Protein AF-A0A7Y5Q3X5-F1 (afdb_monomer)

Structure (mmCIF, N/CA/C/O backbone):
data_AF-A0A7Y5Q3X5-F1
#
_entry.id   AF-A0A7Y5Q3X5-F1
#
loop_
_atom_site.group_PDB
_atom_site.id
_atom_site.type_symbol
_atom_site.label_atom_id
_atom_site.label_alt_id
_atom_site.label_comp_id
_atom_site.label_asym_id
_atom_site.label_entity_id
_atom_site.label_seq_id
_atom_site.pdbx_PDB_ins_code
_atom_site.Cartn_x
_atom_site.Cartn_y
_atom_site.Cartn_z
_atom_site.occupancy
_atom_site.B_iso_or_equiv
_atom_site.auth_seq_id
_atom_site.auth_comp_id
_atom_site.auth_asym_id
_atom_site.auth_atom_id
_atom_site.pdbx_PDB_model_num
ATOM 1 N N . SER A 1 1 ? 19.847 -3.850 -11.087 1.00 83.38 1 SER A N 1
ATOM 2 C CA . SER A 1 1 ? 19.404 -2.470 -10.800 1.00 83.38 1 SER A CA 1
ATOM 3 C C . SER A 1 1 ? 17.952 -2.314 -11.233 1.00 83.38 1 SER A C 1
ATOM 5 O O . SER A 1 1 ? 17.634 -2.810 -12.314 1.00 83.38 1 SER A O 1
ATOM 7 N N . PRO A 1 2 ? 17.092 -1.643 -10.444 1.00 83.12 2 PRO A N 1
ATOM 8 C CA . PRO A 1 2 ? 15.697 -1.362 -10.805 1.00 83.12 2 PRO A CA 1
ATOM 9 C C . PRO A 1 2 ? 15.549 -0.674 -12.169 1.00 83.12 2 PRO A C 1
ATOM 11 O O . PRO A 1 2 ? 14.676 -1.038 -12.951 1.00 83.12 2 PRO A O 1
ATOM 14 N N . LEU A 1 3 ? 16.467 0.239 -12.509 1.00 91.75 3 LEU A N 1
ATOM 15 C CA . LEU A 1 3 ? 16.466 0.938 -13.800 1.00 91.75 3 LEU A CA 1
ATOM 16 C C . LEU A 1 3 ? 16.716 -0.011 -14.983 1.00 91.75 3 LEU A C 1
ATOM 18 O O . LEU A 1 3 ? 16.053 0.100 -16.009 1.00 91.75 3 LEU A O 1
ATOM 22 N N . HIS A 1 4 ? 17.623 -0.985 -14.838 1.00 95.00 4 HIS A N 1
ATOM 23 C CA . HIS A 1 4 ? 17.870 -1.981 -15.891 1.00 95.00 4 HIS A CA 1
ATOM 24 C C . HIS A 1 4 ? 16.648 -2.871 -16.137 1.00 95.00 4 HIS A C 1
ATOM 26 O O . HIS A 1 4 ? 16.345 -3.179 -17.288 1.00 95.00 4 HIS A O 1
ATOM 32 N N . HIS A 1 5 ? 15.942 -3.264 -15.071 1.00 93.38 5 HIS A N 1
ATOM 33 C CA . HIS A 1 5 ? 14.706 -4.033 -15.194 1.00 93.38 5 HIS A CA 1
ATOM 34 C 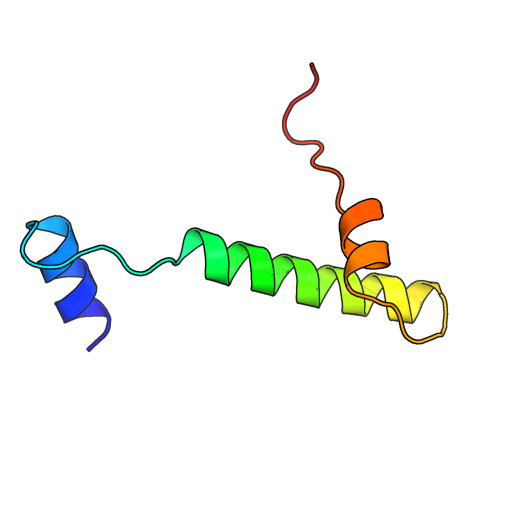C . HIS A 1 5 ? 13.614 -3.209 -15.880 1.00 93.38 5 HIS A C 1
ATOM 36 O O . HIS A 1 5 ? 12.979 -3.692 -16.811 1.00 93.38 5 HIS A O 1
ATOM 42 N N . TRP A 1 6 ? 13.431 -1.952 -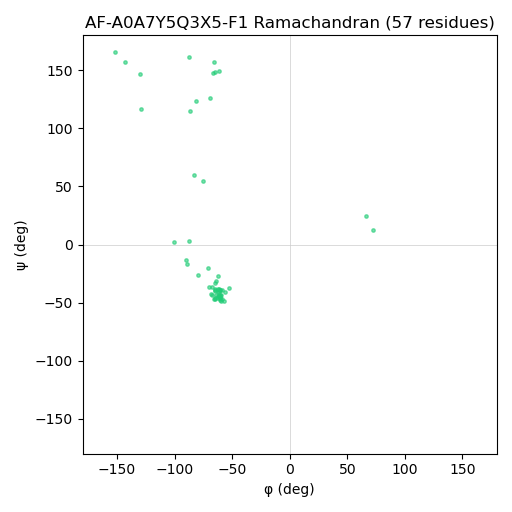15.464 1.00 94.12 6 TRP A N 1
ATOM 43 C CA . TRP A 1 6 ? 12.454 -1.051 -16.070 1.00 94.12 6 TRP A CA 1
ATOM 44 C C . TRP A 1 6 ? 12.700 -0.876 -17.576 1.00 94.12 6 TRP A C 1
ATOM 46 O O . TRP A 1 6 ? 11.796 -1.117 -18.368 1.00 94.12 6 TRP A O 1
ATOM 56 N N . ILE A 1 7 ? 13.941 -0.592 -17.994 1.00 96.56 7 ILE A N 1
ATOM 57 C CA . ILE A 1 7 ? 14.300 -0.486 -19.422 1.00 96.56 7 ILE A CA 1
ATOM 58 C C . ILE A 1 7 ? 14.024 -1.800 -20.172 1.00 96.56 7 ILE A C 1
ATOM 60 O O . ILE A 1 7 ? 13.499 -1.778 -21.284 1.00 96.56 7 ILE A O 1
ATOM 64 N N . ALA A 1 8 ? 14.372 -2.952 -19.590 1.00 96.62 8 ALA A N 1
ATOM 65 C CA . ALA A 1 8 ? 14.131 -4.252 -20.214 1.00 96.62 8 ALA A CA 1
ATOM 66 C C . ALA A 1 8 ? 12.637 -4.566 -20.376 1.00 96.62 8 ALA A C 1
ATOM 68 O O . ALA A 1 8 ? 12.244 -5.107 -21.411 1.00 96.62 8 ALA A O 1
ATOM 69 N N 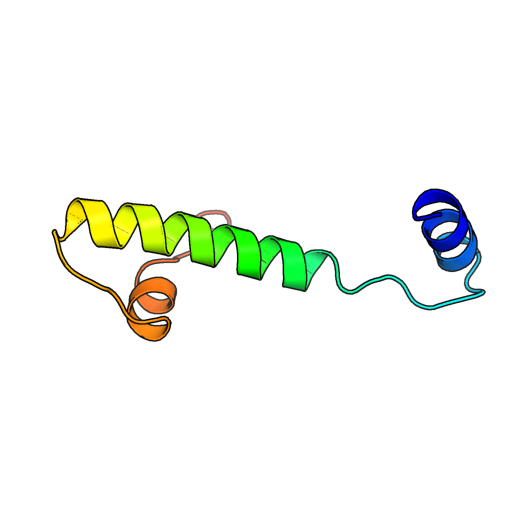. ALA A 1 9 ? 11.819 -4.189 -19.393 1.00 96.19 9 ALA A N 1
ATOM 70 C CA . ALA A 1 9 ? 10.377 -4.379 -19.434 1.00 96.19 9 ALA A CA 1
ATOM 71 C C . ALA A 1 9 ? 9.712 -3.497 -20.499 1.00 96.19 9 ALA A C 1
ATOM 73 O O . ALA A 1 9 ? 8.915 -3.992 -21.291 1.00 96.19 9 ALA A O 1
ATOM 74 N N . GLN A 1 10 ? 10.120 -2.226 -20.610 1.00 95.75 10 GLN A N 1
ATOM 75 C CA . GLN A 1 10 ? 9.626 -1.320 -21.658 1.00 95.75 10 GLN A CA 1
ATOM 76 C C . GLN A 1 10 ? 9.973 -1.802 -23.077 1.00 95.75 10 GLN A C 1
ATOM 78 O O . GLN A 1 10 ? 9.262 -1.493 -24.027 1.00 95.75 10 GLN A O 1
ATOM 83 N N . GLN A 1 11 ? 11.055 -2.570 -23.229 1.00 97.81 11 GLN A N 1
ATOM 84 C CA . GLN A 1 11 ? 11.451 -3.194 -24.496 1.00 97.81 11 GLN A CA 1
ATOM 85 C C . GLN A 1 11 ? 10.802 -4.572 -24.732 1.00 97.81 11 GLN A C 1
ATOM 87 O O . GLN A 1 11 ? 11.142 -5.237 -25.707 1.00 97.81 11 GLN A O 1
ATOM 92 N N . GLY A 1 12 ? 9.920 -5.034 -23.839 1.00 96.94 12 GLY A N 1
ATOM 93 C CA . GLY A 1 12 ? 9.241 -6.330 -23.946 1.00 96.94 12 GLY A CA 1
ATOM 94 C C . GLY A 1 12 ? 10.130 -7.549 -23.674 1.00 96.94 12 GLY A C 1
ATOM 95 O O . GLY A 1 12 ? 9.731 -8.671 -23.968 1.00 96.94 12 GLY A O 1
ATOM 96 N N . ARG A 1 13 ? 11.339 -7.358 -23.123 1.00 97.81 13 ARG A N 1
ATOM 97 C CA . ARG A 1 13 ? 12.293 -8.453 -22.852 1.00 97.81 13 ARG A CA 1
ATOM 98 C C . ARG A 1 13 ? 11.965 -9.232 -21.580 1.00 97.81 13 ARG A C 1
ATOM 100 O O . ARG A 1 13 ? 12.359 -10.386 -21.452 1.00 97.81 13 ARG A O 1
ATOM 107 N N . VAL A 1 14 ? 11.293 -8.585 -20.634 1.00 96.75 14 VAL A N 1
ATOM 108 C CA . VAL A 1 14 ? 10.845 -9.147 -19.351 1.00 96.75 14 VAL A CA 1
ATOM 109 C C . VAL A 1 14 ? 9.476 -8.551 -18.999 1.00 96.75 14 VAL A C 1
ATOM 111 O O . VAL A 1 14 ? 9.154 -7.470 -19.496 1.00 96.75 14 VAL A O 1
ATOM 114 N N . PRO A 1 15 ? 8.652 -9.208 -18.167 1.00 95.88 15 PRO A N 1
ATOM 115 C CA . PRO A 1 15 ? 7.401 -8.616 -17.696 1.00 95.88 15 PRO A CA 1
ATOM 116 C C . PRO A 1 15 ? 7.646 -7.391 -16.801 1.00 95.88 15 PRO A C 1
ATOM 118 O O . PRO A 1 15 ? 8.702 -7.248 -16.182 1.00 95.88 15 PRO A O 1
ATOM 121 N N . LEU A 1 16 ? 6.648 -6.508 -16.704 1.00 94.06 16 LEU A N 1
ATOM 122 C CA . LEU A 1 16 ? 6.641 -5.442 -15.701 1.00 94.06 16 LEU A CA 1
ATOM 123 C C . LEU A 1 16 ? 6.508 -6.039 -14.296 1.00 94.06 16 LEU A C 1
ATOM 125 O O . LEU A 1 16 ? 5.838 -7.051 -14.096 1.00 94.06 16 LEU A O 1
ATOM 129 N N . LEU A 1 17 ? 7.129 -5.382 -13.314 1.00 92.88 17 LEU A N 1
ATOM 130 C CA . LEU A 1 17 ? 6.867 -5.696 -11.911 1.00 92.88 17 LEU A CA 1
ATOM 131 C C . LEU A 1 17 ? 5.407 -5.348 -11.576 1.00 92.88 17 LEU A C 1
ATOM 133 O O . LEU A 1 17 ? 4.889 -4.375 -12.135 1.00 92.88 17 LEU A O 1
ATOM 137 N N . PRO A 1 18 ? 4.760 -6.071 -10.646 1.00 95.12 18 PRO A N 1
ATOM 138 C CA . PRO A 1 18 ? 3.381 -5.816 -10.222 1.00 95.12 18 PRO A CA 1
ATOM 139 C C . PRO A 1 18 ? 3.294 -4.577 -9.311 1.00 95.12 18 PRO A C 1
ATOM 141 O O . PRO A 1 18 ? 2.806 -4.620 -8.186 1.00 95.12 18 PRO A O 1
ATOM 144 N N . THR A 1 19 ? 3.803 -3.439 -9.780 1.00 93.25 19 THR A N 1
ATOM 145 C CA . THR A 1 19 ? 3.939 -2.217 -8.982 1.00 93.25 19 THR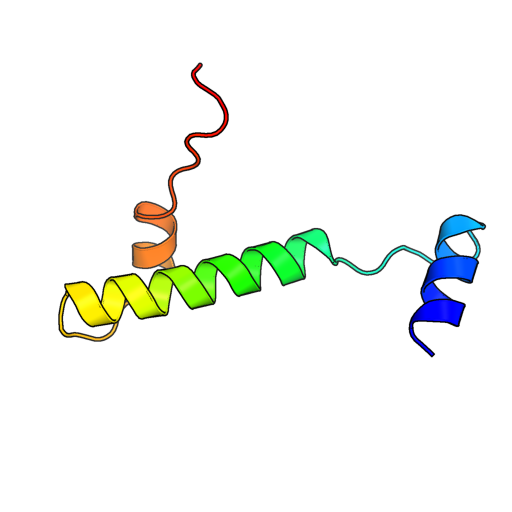 A CA 1
ATOM 146 C C . THR A 1 19 ? 2.595 -1.645 -8.558 1.00 93.25 19 THR A C 1
ATOM 148 O O . THR A 1 19 ? 2.508 -1.103 -7.464 1.00 93.25 19 THR A O 1
ATOM 151 N N . ALA A 1 20 ? 1.552 -1.794 -9.380 1.00 93.12 20 ALA A N 1
ATOM 152 C CA . ALA A 1 20 ? 0.198 -1.366 -9.036 1.00 93.12 20 ALA A CA 1
ATOM 153 C C . ALA A 1 20 ? -0.344 -2.118 -7.809 1.00 93.12 20 ALA A C 1
ATOM 155 O O . ALA A 1 20 ? -0.872 -1.494 -6.895 1.00 93.12 20 ALA A O 1
ATOM 156 N N . GLU A 1 21 ? -0.150 -3.438 -7.755 1.00 95.62 21 GLU A N 1
ATOM 157 C CA . GLU A 1 21 ? -0.560 -4.268 -6.618 1.00 95.62 21 GLU A CA 1
ATOM 158 C C . GLU A 1 21 ? 0.238 -3.914 -5.359 1.00 95.62 21 GLU A C 1
ATOM 160 O O . GLU A 1 21 ? -0.346 -3.678 -4.304 1.00 95.62 21 GLU A O 1
ATOM 165 N N . CYS A 1 22 ? 1.566 -3.791 -5.469 1.00 96.12 22 CYS A N 1
ATOM 166 C CA . CYS A 1 22 ? 2.4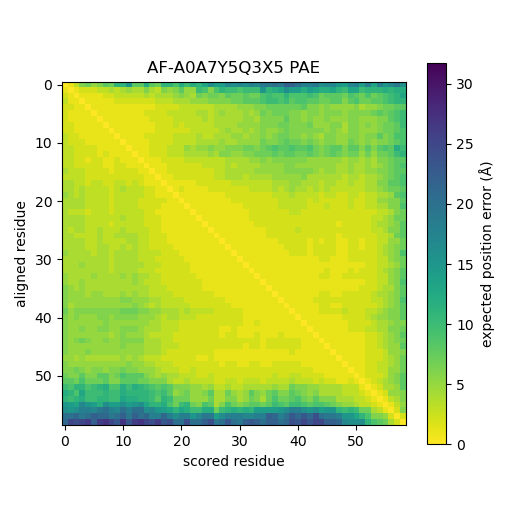07 -3.395 -4.338 1.00 96.12 22 CYS A CA 1
ATOM 167 C C . CYS A 1 22 ? 2.059 -1.995 -3.813 1.00 96.12 22 CYS A C 1
ATOM 169 O O . CYS A 1 22 ? 2.040 -1.774 -2.601 1.00 96.12 22 CYS A O 1
ATOM 171 N N . ALA A 1 23 ? 1.789 -1.046 -4.713 1.00 94.88 23 ALA A N 1
ATOM 172 C CA . ALA A 1 23 ? 1.387 0.305 -4.345 1.00 94.88 23 ALA A CA 1
ATOM 173 C C . ALA A 1 23 ? 0.034 0.291 -3.627 1.00 94.88 23 ALA A C 1
ATOM 175 O O . ALA A 1 23 ? -0.077 0.864 -2.548 1.00 94.88 23 ALA A O 1
ATOM 176 N N . LEU A 1 24 ? -0.954 -0.432 -4.161 1.00 94.50 24 LEU A N 1
ATOM 177 C CA . LEU A 1 24 ? -2.264 -0.573 -3.529 1.00 94.50 24 LEU A CA 1
ATOM 178 C C . LEU A 1 24 ? -2.165 -1.229 -2.145 1.00 94.50 24 LEU A C 1
ATOM 180 O O . LEU A 1 24 ? -2.722 -0.711 -1.183 1.00 94.50 24 LEU A O 1
ATOM 184 N N . ALA A 1 25 ? -1.407 -2.319 -2.009 1.00 96.31 25 ALA A N 1
ATOM 185 C CA . ALA A 1 25 ? -1.183 -2.967 -0.717 1.00 96.31 25 ALA A CA 1
ATOM 186 C C . ALA A 1 25 ? -0.532 -2.011 0.297 1.00 96.31 25 ALA A C 1
ATOM 188 O O . ALA A 1 25 ? -0.907 -1.992 1.467 1.00 96.31 25 ALA A O 1
ATOM 189 N N . THR A 1 26 ? 0.407 -1.177 -0.160 1.00 97.06 26 THR A N 1
ATOM 190 C CA . THR A 1 26 ? 1.046 -0.150 0.674 1.00 97.06 26 THR A CA 1
ATOM 191 C C . THR A 1 26 ? 0.034 0.898 1.140 1.00 97.06 26 THR A C 1
ATOM 193 O O . THR A 1 26 ? 0.028 1.251 2.318 1.00 97.06 26 THR A O 1
ATOM 196 N N . MET A 1 27 ? -0.852 1.356 0.249 1.00 95.31 27 MET A N 1
ATOM 197 C CA . MET A 1 27 ? -1.922 2.302 0.588 1.00 95.31 27 MET A CA 1
ATOM 198 C C . MET A 1 27 ? -2.873 1.716 1.638 1.00 95.31 27 MET A C 1
ATOM 200 O O . MET A 1 27 ? -3.148 2.377 2.635 1.00 95.31 27 MET A O 1
ATOM 204 N N . LEU A 1 28 ? -3.283 0.452 1.485 1.00 96.94 28 LEU A N 1
ATOM 205 C CA . LEU A 1 28 ? -4.135 -0.240 2.460 1.00 96.94 28 LEU A CA 1
ATOM 206 C C . LEU A 1 28 ? -3.461 -0.379 3.835 1.00 96.94 28 LEU A C 1
ATOM 208 O O . LEU A 1 28 ? -4.112 -0.203 4.861 1.00 96.94 28 LEU A O 1
ATOM 212 N N . ILE A 1 29 ? -2.151 -0.644 3.885 1.00 97.31 29 ILE A N 1
ATOM 213 C CA . ILE A 1 29 ? -1.403 -0.661 5.155 1.00 97.31 29 ILE A CA 1
ATOM 214 C C . ILE A 1 29 ? -1.443 0.721 5.818 1.00 97.31 29 ILE A C 1
ATOM 216 O O . ILE A 1 29 ? -1.706 0.818 7.016 1.00 97.31 29 ILE A O 1
ATOM 220 N N . SER A 1 30 ? -1.209 1.793 5.053 1.00 97.25 30 SER A N 1
ATOM 221 C CA . SER A 1 30 ? -1.299 3.161 5.574 1.00 97.25 30 SER A CA 1
ATOM 222 C C . SER A 1 30 ? -2.702 3.492 6.091 1.00 97.25 30 SER A C 1
ATOM 224 O O . SER A 1 30 ? -2.830 4.039 7.183 1.00 97.25 30 SER A O 1
ATOM 226 N N . GLU A 1 31 ? -3.757 3.122 5.364 1.00 96.75 31 GLU A N 1
ATOM 227 C CA . GLU A 1 31 ? -5.142 3.308 5.812 1.00 96.75 31 GLU A CA 1
ATOM 228 C C . GLU A 1 31 ? -5.454 2.527 7.092 1.00 96.75 31 GLU A C 1
ATOM 230 O O . GLU A 1 31 ? -6.072 3.077 8.003 1.00 96.75 31 GLU A O 1
ATOM 235 N N . GLY A 1 32 ? -4.962 1.291 7.213 1.00 97.88 32 GLY A N 1
ATOM 236 C CA . GLY A 1 32 ? -5.103 0.492 8.429 1.00 97.88 32 GLY A CA 1
ATOM 237 C C . GLY A 1 32 ? -4.454 1.133 9.656 1.00 97.88 32 GLY A C 1
ATOM 238 O O . GLY A 1 32 ? -5.051 1.118 10.731 1.00 97.88 32 GLY A O 1
ATOM 239 N N . ILE A 1 33 ? -3.284 1.763 9.498 1.00 98.12 33 ILE A N 1
ATOM 240 C CA . ILE A 1 33 ? -2.628 2.522 10.577 1.00 98.12 33 ILE A CA 1
ATOM 241 C C . ILE A 1 33 ? -3.532 3.672 11.043 1.00 98.12 33 ILE A C 1
ATOM 243 O O . ILE A 1 33 ? -3.770 3.819 12.241 1.00 98.12 33 ILE A O 1
ATOM 247 N N . TYR A 1 34 ? -4.087 4.453 10.112 1.00 97.19 34 TYR A N 1
ATOM 248 C CA . TYR A 1 34 ? -4.978 5.566 10.455 1.00 97.19 34 TYR A CA 1
ATOM 249 C C . TYR A 1 34 ? -6.314 5.110 11.051 1.00 97.19 34 TYR A C 1
ATOM 251 O O . TYR A 1 34 ? -6.854 5.774 11.938 1.00 97.19 34 TYR A O 1
ATOM 259 N N . LEU A 1 35 ? -6.866 3.994 10.574 1.00 98.06 35 LEU A N 1
ATOM 260 C CA . LEU A 1 35 ? -8.098 3.425 11.112 1.00 98.06 35 LEU A CA 1
ATOM 261 C C . LEU A 1 35 ? -7.884 2.897 12.535 1.00 98.06 35 LEU A C 1
ATOM 263 O O . LEU A 1 35 ? -8.705 3.160 13.412 1.00 98.06 35 LEU A O 1
ATOM 267 N N . SER A 1 36 ? -6.772 2.199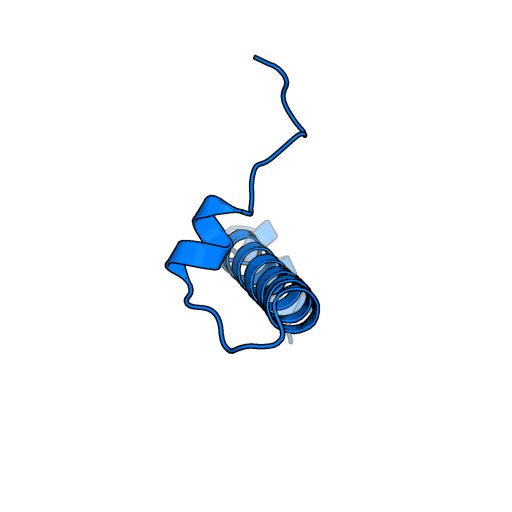 12.772 1.00 98.50 36 SER A N 1
ATOM 268 C CA . SER A 1 36 ? -6.403 1.685 14.092 1.00 98.50 36 SER A CA 1
A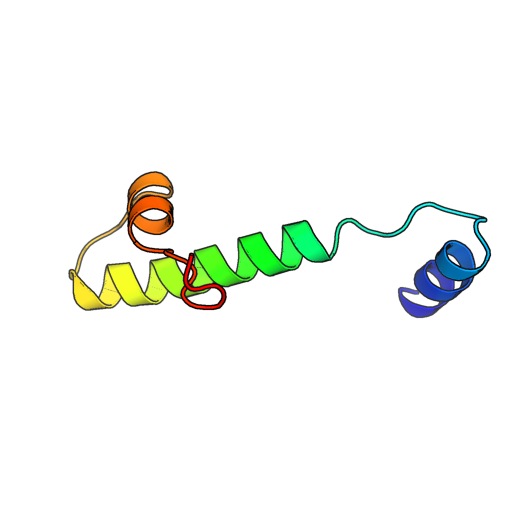TOM 269 C C . SER A 1 36 ? -6.229 2.812 15.108 1.00 98.50 36 SER A C 1
ATOM 271 O O . SER A 1 36 ? -6.811 2.740 16.190 1.00 98.50 36 SER A O 1
ATOM 273 N N . ASP A 1 37 ? -5.517 3.883 14.737 1.00 98.56 37 ASP A N 1
ATOM 274 C CA . ASP A 1 37 ? -5.346 5.077 15.576 1.00 98.56 37 ASP A CA 1
ATOM 275 C C . ASP A 1 37 ? -6.699 5.712 15.931 1.00 98.56 37 ASP A C 1
ATOM 277 O O . ASP A 1 37 ? -7.005 5.947 17.099 1.00 98.56 37 ASP A O 1
ATOM 281 N N . ARG A 1 38 ? -7.575 5.881 14.931 1.00 97.88 38 ARG A N 1
ATOM 282 C CA . ARG A 1 38 ? -8.920 6.441 15.123 1.00 97.88 38 ARG A CA 1
ATOM 283 C C . ARG A 1 38 ? -9.791 5.604 16.063 1.00 97.88 38 ARG A C 1
ATOM 285 O O . ARG A 1 38 ? -10.591 6.168 16.806 1.00 97.88 38 ARG A O 1
ATOM 292 N N . LEU A 1 39 ? -9.693 4.277 15.989 1.00 98.00 39 LEU A N 1
ATOM 293 C CA . LEU A 1 39 ? -10.515 3.353 16.777 1.00 98.00 39 LEU A CA 1
ATOM 294 C C . LEU A 1 39 ? -9.892 2.989 18.133 1.00 98.00 39 LEU A C 1
ATOM 296 O O . LEU A 1 39 ? -10.584 2.417 18.975 1.00 98.00 39 LEU A O 1
ATOM 300 N N . GLY A 1 40 ? -8.609 3.290 18.351 1.00 98.44 40 GLY A N 1
ATOM 301 C CA . GLY A 1 40 ? -7.886 2.952 19.578 1.00 98.44 40 GLY A CA 1
ATOM 302 C C . GLY A 1 40 ? -7.699 1.445 19.796 1.00 98.44 40 GLY A C 1
ATOM 303 O O . GLY A 1 40 ? -7.582 1.003 20.938 1.00 98.44 40 GLY A O 1
ATOM 304 N N . ARG A 1 41 ? -7.714 0.643 18.724 1.00 98.38 41 ARG A N 1
ATOM 305 C CA . ARG A 1 41 ? -7.545 -0.820 18.769 1.00 98.38 41 ARG A CA 1
ATOM 306 C C . ARG A 1 41 ? -6.938 -1.361 17.481 1.00 98.38 41 ARG A C 1
ATOM 308 O O . ARG A 1 41 ? -6.934 -0.684 16.455 1.00 98.38 41 ARG A O 1
ATOM 315 N N . GLU A 1 42 ? -6.479 -2.606 17.520 1.00 98.06 42 GLU A N 1
ATOM 316 C CA . GLU A 1 42 ? -6.086 -3.341 16.316 1.00 98.06 42 GLU A CA 1
ATOM 317 C C . GLU A 1 42 ? -7.271 -3.508 15.349 1.00 98.06 42 GLU A C 1
ATOM 319 O O . GLU A 1 42 ? -8.435 -3.588 15.763 1.00 98.06 42 GLU A O 1
ATOM 324 N N . VAL A 1 43 ? -6.954 -3.555 14.054 1.00 98.38 43 VAL A N 1
ATOM 325 C CA . VAL A 1 43 ? -7.914 -3.714 12.956 1.00 98.38 43 VAL A CA 1
ATOM 326 C C . VAL A 1 43 ? -7.466 -4.832 12.026 1.00 98.38 43 VAL A C 1
ATOM 328 O O . VAL A 1 43 ? -6.274 -5.069 11.823 1.00 98.38 43 VAL A O 1
ATOM 331 N N . THR A 1 44 ? -8.435 -5.529 11.455 1.00 98.06 44 THR A N 1
ATOM 332 C CA . THR A 1 44 ? -8.225 -6.595 10.480 1.00 98.06 44 THR A CA 1
ATOM 333 C C . THR A 1 44 ? -8.140 -6.037 9.062 1.00 98.06 44 THR A C 1
ATOM 335 O O . THR A 1 44 ? -8.613 -4.941 8.770 1.00 98.06 44 THR A O 1
ATOM 338 N N . ARG A 1 45 ? -7.572 -6.821 8.138 1.00 96.19 45 ARG A N 1
ATOM 339 C CA . ARG A 1 45 ? -7.534 -6.466 6.710 1.00 96.19 45 ARG A CA 1
ATOM 340 C C . ARG A 1 45 ? -8.934 -6.216 6.143 1.00 96.19 45 ARG A C 1
ATOM 342 O O . ARG A 1 45 ? -9.104 -5.303 5.344 1.00 96.19 45 ARG A O 1
ATOM 349 N N . ASP A 1 46 ? -9.907 -7.035 6.528 1.00 97.38 46 ASP A N 1
ATOM 350 C CA . ASP A 1 46 ? -11.257 -6.956 5.973 1.00 97.38 46 ASP A CA 1
ATOM 351 C C . ASP A 1 46 ? -11.980 -5.683 6.451 1.00 97.38 46 ASP A C 1
ATOM 353 O O . ASP A 1 46 ? -12.623 -5.027 5.638 1.00 97.38 46 ASP A O 1
ATOM 357 N N . GLU A 1 47 ? -11.765 -5.254 7.705 1.00 97.62 47 GLU A N 1
ATOM 358 C CA . GLU A 1 47 ? -12.224 -3.938 8.187 1.00 97.62 47 GLU A CA 1
ATOM 359 C C . GLU A 1 47 ? -11.602 -2.792 7.379 1.00 97.62 47 GLU A C 1
ATOM 361 O O . GLU A 1 47 ? -12.302 -1.865 6.982 1.00 97.62 47 GLU A O 1
ATOM 366 N N . VAL A 1 48 ? -10.296 -2.850 7.092 1.00 97.75 48 VAL A N 1
ATOM 367 C CA . VAL A 1 48 ? -9.644 -1.825 6.261 1.00 97.75 48 VAL A CA 1
ATOM 368 C C . VAL A 1 48 ? -10.290 -1.769 4.876 1.00 97.75 48 VAL A C 1
ATOM 370 O O . VAL A 1 48 ? -10.687 -0.694 4.445 1.00 97.75 48 VAL A O 1
ATOM 373 N N . LEU A 1 49 ? -10.479 -2.916 4.217 1.00 95.81 49 LEU A N 1
ATOM 374 C CA . LEU A 1 49 ? -11.091 -2.984 2.885 1.00 95.81 49 LEU A CA 1
ATOM 375 C C . LEU A 1 49 ? -12.522 -2.432 2.847 1.00 95.81 49 LEU A C 1
ATOM 377 O O . LEU A 1 49 ? -12.881 -1.762 1.881 1.00 95.81 49 LEU A O 1
ATOM 381 N N . GLU A 1 50 ? -13.329 -2.690 3.877 1.00 95.31 50 GLU A N 1
ATOM 382 C CA . GLU A 1 50 ? -14.691 -2.151 3.987 1.00 95.31 50 GLU A CA 1
ATOM 383 C C . GLU A 1 50 ? -14.697 -0.617 4.108 1.00 95.31 50 GLU A C 1
ATOM 385 O O . GLU A 1 50 ? -15.599 0.052 3.600 1.00 95.31 50 GLU A O 1
ATOM 390 N N . HIS A 1 51 ? -13.660 -0.048 4.728 1.00 93.38 51 HIS A N 1
ATOM 391 C CA . HIS A 1 51 ? -13.501 1.395 4.897 1.00 93.38 51 HIS A CA 1
ATOM 392 C C . HIS A 1 51 ? -12.756 2.095 3.739 1.00 93.38 51 HIS A C 1
ATOM 394 O O . HIS A 1 51 ? -12.894 3.313 3.592 1.00 93.38 51 HIS A O 1
ATOM 400 N N . SER A 1 52 ? -12.029 1.362 2.888 1.00 91.81 52 SER A N 1
ATOM 401 C CA . SER A 1 52 ? -11.259 1.874 1.738 1.00 91.81 52 SER A CA 1
ATOM 402 C C . SER A 1 52 ? -12.113 2.080 0.471 1.00 91.81 52 SER A C 1
ATOM 404 O O . SER A 1 52 ? -11.867 1.484 -0.581 1.00 91.81 52 SER A O 1
ATOM 406 N N . ALA A 1 53 ? -13.141 2.931 0.542 1.00 86.75 53 ALA A N 1
ATOM 407 C CA . ALA A 1 53 ? -14.003 3.233 -0.605 1.00 86.75 53 ALA A CA 1
ATOM 408 C C .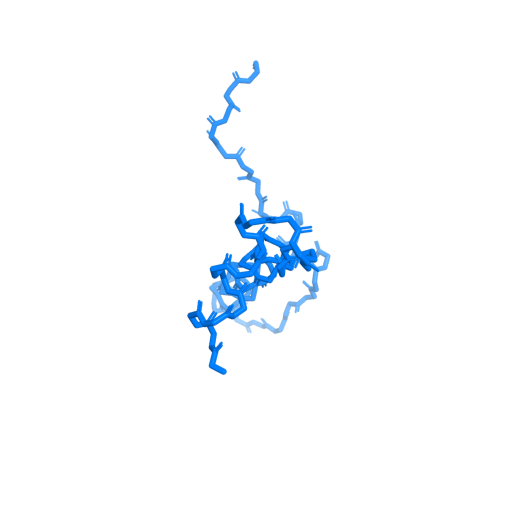 ALA A 1 53 ? -13.378 4.282 -1.550 1.00 86.75 53 ALA A C 1
ATOM 410 O O . ALA A 1 53 ? -13.090 5.412 -1.151 1.00 86.75 53 ALA A O 1
ATOM 411 N N . SER A 1 54 ? -13.219 3.936 -2.834 1.00 84.81 54 SER A N 1
ATOM 412 C CA . SER A 1 54 ? -12.744 4.879 -3.857 1.00 84.81 54 SER A CA 1
ATOM 413 C C . SER A 1 54 ? -13.788 5.957 -4.147 1.00 84.81 54 SER A C 1
ATOM 415 O O . SER A 1 54 ? -14.923 5.656 -4.509 1.00 84.81 54 SER A O 1
ATOM 417 N N . THR A 1 55 ? -13.384 7.222 -4.051 1.00 84.62 55 THR A N 1
ATOM 418 C CA . THR A 1 55 ? -14.213 8.391 -4.395 1.00 84.62 55 THR A CA 1
ATOM 419 C C . THR A 1 55 ? -13.887 8.964 -5.775 1.00 84.62 55 THR A C 1
ATOM 421 O O . THR A 1 55 ? -14.469 9.965 -6.188 1.00 84.62 55 THR A O 1
ATOM 424 N N . ALA A 1 56 ? -12.953 8.340 -6.501 1.00 82.44 56 ALA A N 1
ATOM 425 C CA . ALA A 1 56 ? -12.423 8.855 -7.762 1.00 82.44 56 ALA A CA 1
ATOM 426 C C . ALA A 1 56 ? -13.420 8.781 -8.931 1.00 82.44 56 ALA A C 1
A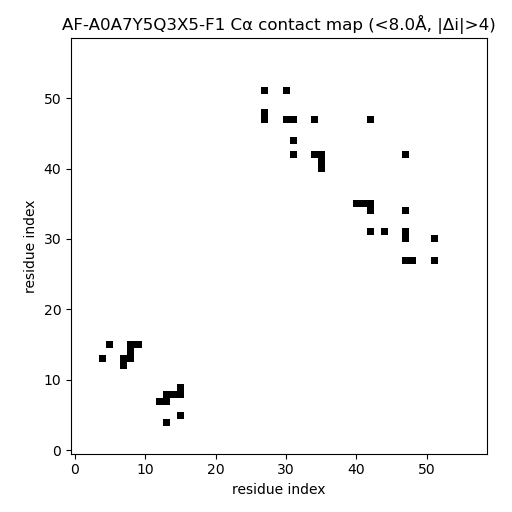TOM 428 O O . ALA A 1 56 ? -13.254 9.490 -9.922 1.00 82.44 56 ALA A O 1
ATOM 429 N N . VAL A 1 57 ? -14.443 7.929 -8.831 1.00 79.00 57 VAL A N 1
ATOM 430 C CA . VAL A 1 57 ? -15.488 7.776 -9.845 1.00 79.00 57 VAL A CA 1
ATOM 431 C C . VAL A 1 57 ? -16.838 7.880 -9.148 1.00 79.00 57 VAL A C 1
ATOM 433 O O . VAL A 1 57 ? -17.160 7.061 -8.292 1.00 79.00 57 VAL A O 1
ATOM 436 N N . SER A 1 58 ? -17.624 8.896 -9.498 1.00 72.25 58 SER A N 1
ATOM 437 C CA . SER A 1 58 ? -19.054 8.921 -9.191 1.00 72.25 58 SER A CA 1
ATOM 438 C C . SER A 1 58 ? -19.776 8.205 -10.330 1.00 72.25 58 SER A C 1
ATOM 440 O O . SER A 1 58 ? -19.697 8.662 -11.471 1.00 72.25 58 SER A O 1
ATOM 442 N N . CYS A 1 59 ? -20.400 7.066 -10.037 1.00 55.56 59 CYS A N 1
ATOM 443 C CA . CYS A 1 59 ? -21.306 6.383 -10.960 1.00 55.56 59 CYS A CA 1
ATOM 444 C C . CYS A 1 59 ? -22.695 7.023 -10.913 1.00 55.56 59 CYS A C 1
ATOM 446 O O . CYS A 1 59 ? -23.126 7.383 -9.793 1.00 55.56 59 CYS A O 1
#

Radius of gyration: 16.68 Å; Cα contacts (8 Å, |Δi|>4): 22; chains: 1; bounding box: 41×18×44 Å

Secondary structure (DSSP, 8-state):
-HHHHHHHHHTTSSPPP-HHHHHHHHHHHHHHHHHHHHHTS---HHHHHHH----S---

Solvent-accessible surface area (backbone atoms only — not comparable to full-atom values): 3719 Å² total; per-residue (Å²): 105,74,66,61,53,51,57,35,25,78,70,70,76,43,79,74,77,68,54,68,58,55,50,50,55,50,50,50,52,54,50,37,54,55,51,21,63,74,69,75,44,91,74,53,74,66,61,38,58,74,68,65,71,79,78,88,65,88,128

pLDDT: mean 93.62, std 7.34, range [55.56, 98.56]

Nearest PDB structures (foldseek):
  1rp3-assembly4_G  TM=6.541E-01  e=7.222E+00  Aquifex aeolicus
  7mkd-assembly1_L  TM=7.036E-01  e=8.274E+00  Escherichia coli
  8btg-assembly1_B  TM=3.946E-01  e=8.274E+00  Bacillus subtilis

Sequence (59 aa):
SPLHHWIAAQQGRVPLLPTAECALATMLISEGIYLSDRLGREVTRDEVLEHSASTAVSC

Mean predicted aligned error: 4.41 Å

Foldseek 3Di:
DVVVVVVCCVVVNDPDDPVVVVVVVVVLVVQQVVVCVVVVHHDDSVRSVVVPDDPPDDD